Protein AF-A0A285RWK5-F1 (afdb_monomer)

Mean predicted aligned error: 17.27 Å

pLDDT: mean 72.67, std 18.78, range [38.62, 94.5]

Sequence (151 aa):
MDDHGEILARLRRPKLLIHAARFGQRDYRRDRDLRRILGVAEVPAPAAALAALIAQEAALETARQAGAAQYSFLHQVELLIAILAESRARRAQRDLKSEPSTPRTSACPALAPSCRASALPNTSATESEPEDAPRRDTFGIAAGVEFPPGT

Radius of gyration: 27.3 Å; Cα contacts (8 Å, |Δi|>4): 66; chains: 1; bounding box: 79×68×38 Å

Secondary structure (DSSP, 8-state):
--TTHHHHHTS---HHHHHHHHHHGGG--HHHHHHHHH--SSPPPHHHHHHHHHHHHHHHHHHHHTT-TT--HHHHHHHHHHHHHHHHHHHHHHHHHT--SS-------------------------------------------PPPPP-

Foldseek 3Di:
DDPVVVVCVVPPDDVVLLVLLVVCLVVDDQAVLLCVLVVDPDRDDLVVSLVSLVVVLVVLVVCVVVVHPPRDSVSNSSSSNSNSNSVVVVVVVVVVVPDDPDDPPDDPPPDDDDDDDDDDDDDDDDDDDDDDDDDDDDDDDDDDDDDDDDD

Nearest PDB structures (foldseek):
  2ctq-assembly1_A  TM=5.133E-01  e=6.220E+00  Homo sapiens
  9f1b-assembly1_Bh  TM=5.754E-01  e=7.741E+00  Oryctola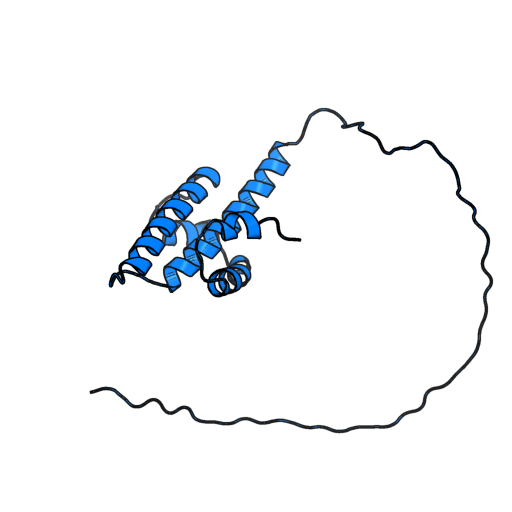gus cuniculus
  6frk-assembly1_h  TM=4.880E-01  e=6.939E+00  Oryctolagus cuniculus

Organism: NCBI:txid446682

InterPro domains:
  IPR045516 Protein of unknown function DUF6477 [PF20083] (1-94)

Solvent-accessible surface area (backbone atoms only — not comparable to full-atom values): 10115 Å² total; per-residue (Å²): 134,74,82,60,55,64,69,51,66,73,44,98,63,68,67,67,54,56,56,54,17,60,63,47,42,79,75,62,46,68,75,63,49,49,26,66,74,70,71,40,95,68,81,64,59,55,70,60,42,42,54,52,46,52,53,54,47,55,52,47,53,50,30,54,76,68,66,39,91,86,52,50,69,68,58,54,37,52,46,46,19,50,45,53,48,35,53,51,53,49,52,54,51,51,58,68,69,58,68,64,100,62,85,82,84,72,69,79,89,83,78,84,86,82,89,77,89,81,77,88,80,88,80,92,81,80,87,77,86,80,88,82,87,88,82,87,79,91,80,79,93,76,84,85,85,84,79,82,83,84,132

Structure (mmCIF, N/CA/C/O backbone):
data_AF-A0A285RWK5-F1
#
_entry.id   AF-A0A285RWK5-F1
#
loop_
_atom_site.group_PDB
_atom_site.id
_atom_site.type_symbol
_atom_site.label_atom_id
_atom_site.label_alt_id
_atom_site.label_comp_id
_atom_site.label_asym_id
_atom_site.label_entity_id
_atom_site.label_seq_id
_atom_site.pdbx_PDB_ins_code
_atom_site.Cartn_x
_atom_site.Cartn_y
_atom_site.Cartn_z
_atom_site.occupancy
_atom_site.B_iso_or_equiv
_atom_site.auth_seq_id
_atom_site.auth_comp_id
_atom_site.auth_asym_id
_atom_site.auth_atom_id
_atom_site.pdbx_PDB_model_num
ATOM 1 N N . MET A 1 1 ? 15.412 -15.171 9.425 1.00 38.62 1 MET A N 1
ATOM 2 C CA . MET A 1 1 ? 14.730 -14.342 10.442 1.00 38.62 1 MET A CA 1
ATOM 3 C C . MET A 1 1 ? 14.571 -12.952 9.841 1.00 38.62 1 MET A C 1
ATOM 5 O O . MET A 1 1 ? 15.555 -12.394 9.382 1.00 38.62 1 MET A O 1
ATOM 9 N N . ASP A 1 2 ? 13.330 -12.501 9.668 1.00 48.69 2 ASP A N 1
ATOM 10 C CA . ASP A 1 2 ? 12.917 -11.566 8.612 1.00 48.69 2 ASP A CA 1
ATOM 11 C C . ASP A 1 2 ? 13.297 -10.091 8.816 1.00 48.69 2 ASP A C 1
ATOM 13 O O . ASP A 1 2 ? 12.661 -9.355 9.569 1.00 48.69 2 ASP A O 1
ATOM 17 N N . ASP A 1 3 ? 14.217 -9.620 7.978 1.00 59.91 3 ASP A N 1
ATOM 18 C CA . ASP A 1 3 ? 14.696 -8.232 7.845 1.00 59.91 3 ASP A CA 1
ATOM 19 C C . ASP A 1 3 ? 13.638 -7.238 7.279 1.00 59.91 3 ASP A C 1
ATOM 21 O O . ASP A 1 3 ? 13.907 -6.082 6.958 1.00 59.91 3 ASP A O 1
ATOM 25 N N . HIS A 1 4 ? 12.394 -7.698 7.113 1.00 63.22 4 HIS A N 1
ATOM 26 C CA . HIS A 1 4 ? 11.239 -6.903 6.672 1.00 63.22 4 HIS A CA 1
ATOM 27 C C . HIS A 1 4 ? 10.481 -6.311 7.866 1.00 63.22 4 HIS A C 1
ATOM 29 O O . HIS A 1 4 ? 9.795 -5.297 7.732 1.00 63.22 4 HIS A O 1
ATOM 35 N N . GLY A 1 5 ? 10.610 -6.936 9.043 1.00 61.59 5 GLY A N 1
ATOM 36 C CA . GLY A 1 5 ? 9.977 -6.465 10.270 1.00 61.59 5 GLY A CA 1
ATOM 37 C C . GLY A 1 5 ? 10.445 -5.067 10.665 1.00 61.59 5 GLY A C 1
ATOM 38 O O . GLY A 1 5 ? 9.634 -4.281 11.132 1.00 61.59 5 GLY A O 1
ATOM 39 N N . GLU A 1 6 ? 11.709 -4.728 10.406 1.00 60.22 6 GLU A N 1
ATOM 40 C CA . GLU A 1 6 ? 12.297 -3.440 10.785 1.00 60.22 6 GLU A CA 1
ATOM 41 C C . GLU A 1 6 ? 11.772 -2.268 9.939 1.00 60.22 6 GLU A C 1
ATOM 43 O O . GLU A 1 6 ? 11.443 -1.208 10.470 1.00 60.22 6 GLU A O 1
ATOM 48 N N . ILE A 1 7 ? 11.610 -2.475 8.625 1.00 65.00 7 ILE A N 1
ATOM 49 C CA . ILE A 1 7 ? 11.012 -1.489 7.706 1.00 65.00 7 ILE A CA 1
ATOM 50 C C . ILE A 1 7 ? 9.558 -1.214 8.107 1.00 65.00 7 ILE A C 1
ATOM 52 O O . ILE A 1 7 ? 9.105 -0.073 8.088 1.00 65.00 7 ILE A O 1
ATOM 56 N N . LEU A 1 8 ? 8.840 -2.261 8.513 1.00 63.59 8 LEU A N 1
ATOM 57 C CA . LEU A 1 8 ? 7.442 -2.167 8.914 1.00 63.59 8 LEU A CA 1
ATOM 58 C C . LEU A 1 8 ? 7.241 -1.659 10.344 1.00 63.59 8 LEU A C 1
ATOM 60 O O . LEU A 1 8 ? 6.231 -1.020 10.603 1.00 63.59 8 LEU A O 1
ATOM 64 N N . ALA A 1 9 ? 8.173 -1.913 11.263 1.00 59.06 9 ALA A N 1
ATOM 65 C CA . ALA A 1 9 ? 8.114 -1.419 12.640 1.00 59.06 9 ALA A CA 1
ATOM 66 C C . ALA A 1 9 ? 8.243 0.111 12.718 1.00 59.06 9 ALA A C 1
ATOM 68 O O . ALA A 1 9 ? 7.773 0.721 13.676 1.00 59.06 9 ALA A O 1
ATOM 69 N N . ARG A 1 10 ? 8.849 0.733 11.699 1.00 61.41 10 ARG A N 1
ATOM 70 C CA . ARG A 1 10 ? 8.904 2.195 11.539 1.00 61.41 10 ARG A CA 1
ATOM 71 C C . ARG A 1 10 ? 7.566 2.798 11.096 1.00 61.41 10 ARG A C 1
ATOM 73 O O . ARG A 1 10 ? 7.358 3.993 11.273 1.00 61.41 10 ARG A O 1
ATOM 80 N N . LEU A 1 11 ? 6.652 1.985 10.565 1.00 61.66 11 LEU A N 1
ATOM 81 C CA . LEU A 1 11 ? 5.273 2.377 10.287 1.00 61.66 11 LEU A CA 1
ATOM 82 C C . LEU A 1 11 ? 4.466 2.133 11.576 1.00 61.66 11 LEU A C 1
ATOM 84 O O . LEU A 1 11 ? 4.525 1.036 12.128 1.00 61.66 11 LEU A O 1
ATOM 88 N N . ARG A 1 12 ? 3.727 3.129 12.095 1.00 59.91 12 ARG A N 1
ATOM 89 C CA . ARG A 1 12 ? 2.934 3.049 13.353 1.00 59.91 12 ARG A CA 1
ATOM 90 C C . ARG A 1 12 ? 1.723 2.099 13.237 1.00 59.91 12 ARG A C 1
ATOM 92 O O . ARG A 1 12 ? 0.579 2.498 13.429 1.00 59.91 12 ARG A O 1
ATOM 99 N N . ARG A 1 13 ? 1.943 0.839 12.871 1.00 62.75 13 ARG A N 1
ATOM 100 C CA . ARG A 1 13 ? 0.886 -0.068 12.420 1.00 62.75 13 ARG A CA 1
ATOM 101 C C . ARG A 1 13 ? 0.375 -1.008 13.515 1.00 62.75 13 ARG A C 1
ATOM 103 O O . ARG A 1 13 ? 1.170 -1.554 14.282 1.00 62.75 13 ARG A O 1
ATOM 110 N N . PRO A 1 14 ? -0.936 -1.310 13.524 1.00 68.44 14 PRO A N 1
ATOM 111 C CA . PRO A 1 14 ? -1.492 -2.440 14.260 1.00 68.44 14 PRO A CA 1
ATOM 112 C C . PRO A 1 14 ? -0.854 -3.739 13.754 1.00 68.44 14 PRO A C 1
ATOM 114 O O . PRO A 1 14 ? -1.024 -4.107 12.593 1.00 68.44 14 PRO A O 1
ATOM 117 N N . LYS A 1 15 ? -0.107 -4.446 14.609 1.00 70.81 15 LYS A N 1
ATOM 118 C CA . LYS A 1 15 ? 0.682 -5.638 14.234 1.00 70.81 15 LYS A CA 1
ATOM 119 C C . LYS A 1 15 ? -0.133 -6.690 13.459 1.00 70.81 15 LYS A C 1
ATOM 121 O O . LYS A 1 15 ? 0.399 -7.312 12.545 1.00 70.81 15 LYS A O 1
ATOM 126 N N . LEU A 1 16 ? -1.431 -6.816 13.747 1.00 75.06 16 LEU A N 1
ATOM 127 C CA . LEU A 1 16 ? -2.3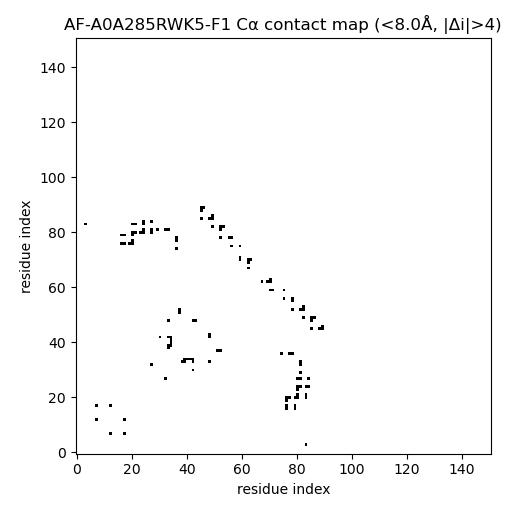81 -7.706 13.063 1.00 75.06 16 LEU A CA 1
ATOM 128 C C . LEU A 1 16 ? -2.422 -7.511 11.533 1.00 75.06 16 LEU A C 1
ATOM 130 O O . LEU A 1 16 ? -2.443 -8.482 10.779 1.00 75.06 16 LEU A O 1
ATOM 134 N N . LEU A 1 17 ? -2.369 -6.263 11.065 1.00 80.75 17 LEU A N 1
ATOM 135 C CA . LEU A 1 17 ? -2.425 -5.925 9.640 1.00 80.75 17 LEU A CA 1
ATOM 136 C C . LEU A 1 17 ? -1.219 -6.455 8.865 1.00 80.75 17 LEU A C 1
ATOM 138 O O . LEU A 1 17 ? -1.338 -6.929 7.737 1.00 80.75 17 LEU A O 1
ATOM 142 N N . ILE A 1 18 ? -0.051 -6.412 9.499 1.00 81.12 18 ILE A N 1
ATOM 143 C CA . ILE A 1 18 ? 1.183 -6.936 8.924 1.00 81.12 18 ILE A CA 1
ATOM 144 C C . ILE A 1 18 ? 1.098 -8.460 8.796 1.00 81.12 18 ILE A C 1
ATOM 146 O O . ILE A 1 18 ? 1.550 -9.009 7.793 1.00 81.12 18 ILE A O 1
ATOM 150 N N . HIS A 1 19 ? 0.499 -9.148 9.773 1.00 83.62 19 HIS A N 1
ATOM 151 C CA . HIS A 1 19 ? 0.287 -10.594 9.689 1.00 83.62 19 HIS A CA 1
ATOM 152 C C . HIS A 1 19 ? -0.620 -10.961 8.512 1.00 83.62 19 HIS A C 1
ATOM 154 O O . HIS A 1 19 ? -0.236 -11.813 7.714 1.00 83.62 19 HIS A O 1
ATOM 160 N N . ALA A 1 20 ? -1.754 -10.275 8.339 1.00 86.88 20 ALA A N 1
ATOM 161 C CA . ALA A 1 20 ? -2.641 -10.489 7.192 1.00 86.88 20 ALA A CA 1
ATOM 162 C C . ALA A 1 20 ? -1.913 -10.256 5.856 1.00 86.88 20 ALA A C 1
ATOM 164 O O . ALA A 1 20 ? -1.962 -11.089 4.950 1.00 86.88 20 ALA A O 1
ATOM 165 N N . ALA A 1 21 ? -1.146 -9.168 5.766 1.00 88.94 21 ALA A N 1
ATOM 166 C CA . ALA A 1 21 ? -0.396 -8.843 4.563 1.00 88.94 21 ALA A CA 1
ATOM 167 C C . ALA A 1 21 ? 0.701 -9.863 4.222 1.00 88.94 21 ALA A C 1
ATOM 169 O O . ALA A 1 21 ? 1.018 -10.059 3.052 1.00 88.94 21 ALA A O 1
ATOM 170 N N . ARG A 1 22 ? 1.287 -10.545 5.215 1.00 87.19 22 ARG A N 1
ATOM 171 C CA . ARG A 1 22 ? 2.252 -11.630 4.965 1.00 87.19 22 ARG A CA 1
ATOM 172 C C . ARG A 1 22 ? 1.620 -12.804 4.230 1.00 87.19 22 ARG A C 1
ATOM 174 O O . ARG A 1 22 ? 2.239 -13.329 3.312 1.00 87.19 22 ARG A O 1
ATOM 181 N N . PHE A 1 23 ? 0.402 -13.192 4.599 1.00 87.69 23 PHE A N 1
ATOM 182 C CA . PHE A 1 23 ? -0.306 -14.265 3.901 1.00 87.69 23 PHE A CA 1
ATOM 183 C C . PHE A 1 23 ? -0.711 -13.838 2.485 1.00 87.69 23 PHE A C 1
ATOM 185 O O . PHE A 1 23 ? -0.491 -14.594 1.541 1.00 87.69 23 PHE A O 1
ATOM 192 N N . GLY A 1 24 ? -1.174 -12.595 2.320 1.00 87.25 24 GLY A N 1
ATOM 193 C CA . GLY A 1 24 ? -1.580 -12.050 1.020 1.00 87.25 24 GLY A CA 1
ATOM 194 C C . GLY A 1 24 ? -0.449 -11.861 -0.001 1.00 87.25 24 GLY A C 1
ATOM 195 O O . GLY A 1 24 ? -0.719 -11.732 -1.190 1.00 87.25 24 GLY A O 1
ATOM 196 N N . GLN A 1 25 ? 0.825 -11.894 0.412 1.00 90.94 25 GLN A N 1
ATOM 197 C CA . GLN A 1 25 ? 1.959 -11.835 -0.525 1.00 90.94 25 GLN A CA 1
ATOM 198 C C . GLN A 1 25 ? 2.007 -13.014 -1.500 1.00 90.94 25 GLN A C 1
ATOM 200 O O . GLN A 1 25 ? 2.567 -12.867 -2.583 1.00 90.94 25 GLN A O 1
ATOM 205 N N . ARG A 1 26 ? 1.455 -14.180 -1.134 1.00 89.38 26 ARG A N 1
ATOM 206 C CA . ARG A 1 26 ? 1.461 -15.367 -2.008 1.00 89.38 26 ARG A CA 1
ATOM 207 C C . ARG A 1 26 ? 0.585 -15.172 -3.245 1.00 89.38 26 ARG A C 1
ATOM 209 O O . ARG A 1 26 ? 0.929 -15.682 -4.305 1.00 89.38 26 ARG A O 1
ATOM 216 N N . ASP A 1 27 ? -0.483 -14.392 -3.109 1.00 91.50 27 ASP A N 1
ATOM 217 C CA . ASP A 1 27 ? -1.472 -14.148 -4.164 1.00 91.50 27 ASP A CA 1
ATOM 218 C C . ASP A 1 27 ? -1.224 -12.835 -4.927 1.00 91.50 27 ASP A C 1
ATOM 220 O O . ASP A 1 27 ? -1.965 -12.487 -5.856 1.00 91.50 27 ASP A O 1
ATOM 224 N N . TYR A 1 28 ? -0.176 -12.098 -4.543 1.00 93.56 28 TYR A N 1
ATOM 225 C CA . TYR A 1 28 ? 0.179 -10.817 -5.135 1.00 93.56 28 TYR A CA 1
ATOM 226 C C . TYR A 1 28 ? 0.659 -10.981 -6.581 1.00 93.56 28 TYR A C 1
ATOM 228 O O . TYR A 1 28 ? 1.658 -11.648 -6.864 1.00 93.56 28 TYR A O 1
ATOM 236 N N . ARG A 1 29 ? -0.026 -10.309 -7.509 1.00 94.12 29 ARG A N 1
ATOM 237 C CA . ARG A 1 29 ? 0.348 -10.230 -8.922 1.00 94.12 29 ARG A CA 1
ATOM 238 C C . ARG A 1 29 ? 0.700 -8.796 -9.275 1.00 94.12 29 ARG A C 1
ATOM 240 O O . ARG A 1 29 ? -0.188 -7.966 -9.460 1.00 94.12 29 ARG A O 1
ATOM 247 N N . ARG A 1 30 ? 2.002 -8.550 -9.443 1.00 93.06 30 ARG A N 1
ATOM 248 C CA . ARG A 1 30 ? 2.601 -7.233 -9.701 1.00 93.06 30 ARG A CA 1
ATOM 249 C C . ARG A 1 30 ? 1.808 -6.397 -10.707 1.00 93.06 30 ARG A C 1
ATOM 251 O O . ARG A 1 30 ? 1.339 -5.323 -10.355 1.00 93.06 30 ARG A O 1
ATOM 258 N N . ASP A 1 31 ? 1.580 -6.911 -11.914 1.00 92.00 31 ASP A N 1
ATOM 259 C CA . ASP A 1 31 ? 0.954 -6.127 -12.987 1.00 92.00 31 ASP A CA 1
ATOM 260 C C . ASP A 1 31 ? -0.504 -5.751 -12.717 1.00 92.00 31 ASP A C 1
ATOM 262 O O . ASP A 1 31 ? -0.924 -4.638 -13.018 1.00 92.00 31 ASP A O 1
ATOM 266 N N . ARG A 1 32 ? -1.282 -6.668 -12.137 1.00 93.56 32 ARG A N 1
ATOM 267 C CA . ARG A 1 32 ? -2.701 -6.448 -11.832 1.00 93.56 32 ARG A CA 1
ATOM 268 C C . ARG A 1 32 ? -2.857 -5.540 -10.617 1.00 93.56 32 ARG A C 1
ATOM 270 O O . ARG A 1 32 ? -3.619 -4.576 -10.650 1.00 93.56 32 ARG A O 1
ATOM 277 N N . ASP A 1 33 ? -2.148 -5.870 -9.542 1.00 93.62 33 ASP A N 1
ATOM 278 C CA . ASP A 1 33 ? -2.374 -5.266 -8.235 1.00 93.62 33 ASP A CA 1
ATOM 279 C C . ASP A 1 33 ? -1.769 -3.861 -8.156 1.00 93.62 33 ASP A C 1
ATOM 281 O O . ASP A 1 33 ? -2.426 -2.968 -7.632 1.00 93.62 33 ASP A O 1
ATOM 285 N N . LEU A 1 34 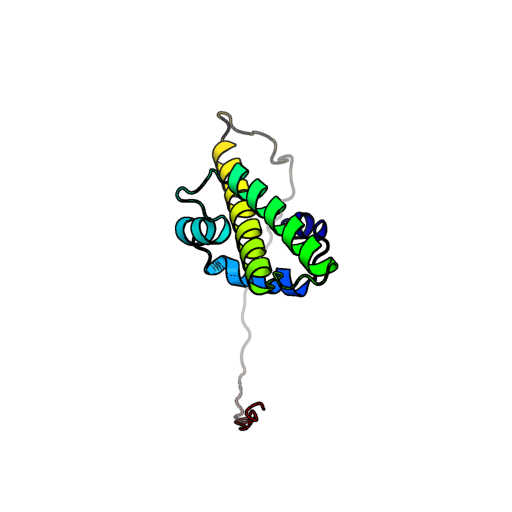? -0.595 -3.600 -8.755 1.00 93.56 34 LEU A N 1
ATOM 286 C CA . LEU A 1 34 ? -0.046 -2.233 -8.804 1.00 93.56 34 LEU A CA 1
ATOM 287 C C . LEU A 1 34 ? -0.910 -1.283 -9.622 1.00 93.56 34 LEU A C 1
ATOM 289 O O . LEU A 1 34 ? -1.134 -0.160 -9.182 1.00 93.56 34 LEU A O 1
ATOM 293 N N . ARG A 1 35 ? -1.413 -1.716 -10.784 1.00 93.31 35 ARG A N 1
ATOM 294 C CA . ARG A 1 35 ? -2.297 -0.874 -11.606 1.00 93.31 35 ARG A CA 1
ATOM 295 C C . ARG A 1 35 ? -3.568 -0.512 -10.850 1.00 93.31 35 ARG A C 1
ATOM 297 O O . ARG A 1 35 ? -3.982 0.640 -10.873 1.00 93.31 35 ARG A O 1
ATOM 304 N N . ARG A 1 36 ? -4.146 -1.478 -10.129 1.00 93.00 36 ARG A N 1
ATOM 305 C CA . ARG A 1 36 ? -5.346 -1.267 -9.313 1.00 93.00 36 ARG A CA 1
ATOM 306 C C . ARG A 1 36 ? -5.094 -0.361 -8.105 1.00 93.00 36 ARG A C 1
ATOM 308 O O . ARG A 1 36 ? -5.911 0.510 -7.844 1.00 93.00 36 ARG A O 1
ATOM 315 N N . ILE A 1 37 ? -3.992 -0.560 -7.378 1.00 92.38 37 ILE A N 1
ATOM 316 C CA . ILE A 1 37 ? -3.676 0.192 -6.149 1.00 92.38 37 ILE A CA 1
ATOM 317 C C . ILE A 1 37 ? -3.230 1.625 -6.473 1.00 92.38 37 ILE A C 1
ATOM 319 O O . ILE A 1 37 ? -3.688 2.572 -5.841 1.00 92.38 37 ILE A O 1
ATOM 323 N N . LEU A 1 38 ? -2.347 1.797 -7.461 1.00 90.50 38 LEU A N 1
ATOM 324 C CA . LEU A 1 38 ? -1.808 3.109 -7.832 1.00 90.50 38 LEU A CA 1
ATOM 325 C C . LEU A 1 38 ? -2.691 3.862 -8.839 1.00 90.50 38 LEU A C 1
ATOM 327 O O . LEU A 1 38 ? -2.480 5.054 -9.042 1.00 90.50 38 LEU A O 1
ATOM 331 N N . GLY A 1 39 ? -3.650 3.192 -9.486 1.00 90.94 39 GLY A N 1
ATOM 332 C CA . GLY A 1 39 ? -4.496 3.795 -10.521 1.00 90.94 39 GLY A CA 1
ATOM 333 C C . GLY A 1 39 ? -3.731 4.172 -11.795 1.00 90.94 39 GLY A C 1
ATOM 334 O O . GLY A 1 39 ? -4.122 5.100 -12.498 1.00 90.94 39 GLY A O 1
ATOM 335 N N . VAL A 1 40 ? -2.621 3.488 -12.084 1.00 90.06 40 VAL A N 1
ATOM 336 C CA . VAL A 1 40 ? -1.737 3.782 -13.224 1.0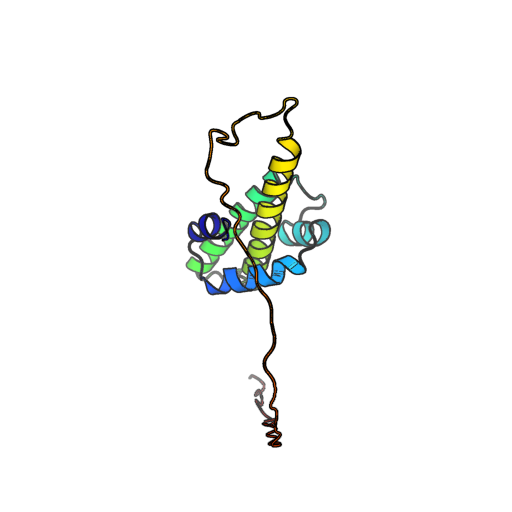0 90.06 40 VAL A CA 1
ATOM 337 C C . VAL A 1 40 ? -1.945 2.793 -14.368 1.00 90.06 40 VAL A C 1
ATOM 339 O O . VAL A 1 40 ? -2.191 1.608 -14.144 1.00 90.06 40 VAL A O 1
ATOM 342 N N . ALA A 1 41 ? -1.814 3.272 -15.608 1.00 86.81 41 ALA A N 1
ATOM 343 C CA . A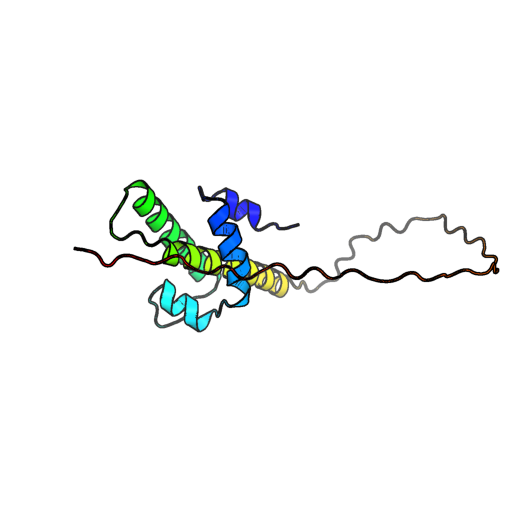LA A 1 41 ? -1.926 2.432 -16.803 1.00 86.81 41 ALA A CA 1
ATOM 344 C C . ALA A 1 41 ? -0.697 1.524 -17.002 1.00 86.81 41 ALA A C 1
ATOM 346 O O . ALA A 1 41 ? -0.831 0.367 -17.408 1.00 86.81 41 ALA A O 1
ATOM 347 N N . GLU A 1 42 ? 0.491 2.034 -16.674 1.00 89.81 42 GLU A N 1
ATOM 348 C CA . GLU A 1 42 ? 1.766 1.331 -16.808 1.00 89.81 42 GLU A CA 1
ATOM 349 C C . GLU A 1 42 ? 2.413 1.098 -15.439 1.00 89.81 42 GLU A C 1
ATOM 351 O O . GLU A 1 42 ? 2.332 1.937 -14.542 1.00 89.81 42 GLU A O 1
ATOM 356 N N . VAL A 1 43 ? 3.042 -0.068 -15.267 1.00 89.69 43 VAL A N 1
ATOM 357 C CA . VAL A 1 43 ? 3.634 -0.481 -13.991 1.00 89.69 43 VAL A CA 1
ATOM 358 C C . VAL A 1 43 ? 5.019 0.156 -13.849 1.00 89.69 43 VAL A C 1
ATOM 360 O O . VAL A 1 43 ? 5.908 -0.157 -14.643 1.00 89.69 43 VAL A O 1
ATOM 363 N N . PRO A 1 44 ? 5.251 1.006 -12.834 1.00 88.38 44 PRO A N 1
ATOM 364 C CA . PRO A 1 44 ? 6.535 1.668 -12.672 1.00 88.38 44 PRO A CA 1
ATOM 365 C C . PRO A 1 44 ? 7.649 0.702 -12.241 1.00 88.38 44 PRO A C 1
ATOM 367 O O . PRO A 1 44 ? 7.432 -0.414 -11.744 1.00 88.38 44 PRO A O 1
ATOM 370 N N . ALA A 1 45 ? 8.891 1.170 -12.380 1.00 88.44 45 ALA A N 1
ATOM 371 C CA . ALA A 1 45 ? 10.055 0.486 -11.829 1.00 88.44 45 ALA A CA 1
ATOM 372 C C . ALA A 1 45 ? 9.883 0.262 -10.310 1.00 88.44 45 ALA A C 1
ATOM 374 O O . ALA A 1 45 ? 9.336 1.126 -9.623 1.00 88.44 45 ALA A O 1
ATOM 375 N N . PRO A 1 46 ? 10.383 -0.850 -9.748 1.00 87.94 46 PRO A N 1
ATOM 376 C CA . PRO A 1 46 ? 10.088 -1.255 -8.367 1.00 87.94 46 PRO A CA 1
ATOM 377 C C . PRO A 1 46 ? 10.514 -0.230 -7.311 1.00 87.94 46 PRO A C 1
ATOM 379 O O . PRO A 1 46 ? 9.861 -0.091 -6.283 1.00 87.94 46 PRO A O 1
ATOM 382 N N . ALA A 1 47 ? 11.574 0.545 -7.562 1.00 88.12 47 ALA A N 1
ATOM 383 C CA . ALA A 1 47 ? 11.969 1.634 -6.668 1.00 88.12 47 ALA A CA 1
ATOM 384 C C . ALA A 1 47 ? 10.944 2.785 -6.648 1.00 88.12 47 ALA A C 1
ATOM 386 O O . ALA A 1 47 ? 10.612 3.286 -5.576 1.00 88.12 47 ALA A O 1
ATOM 387 N N . ALA A 1 48 ? 10.430 3.174 -7.818 1.00 90.19 48 ALA A N 1
ATOM 388 C CA . ALA A 1 48 ? 9.411 4.214 -7.942 1.00 90.19 48 ALA A CA 1
ATOM 389 C C . ALA A 1 48 ? 8.049 3.727 -7.421 1.00 90.19 48 ALA A C 1
ATOM 391 O O . ALA A 1 48 ? 7.375 4.455 -6.696 1.00 90.19 48 ALA A O 1
ATOM 392 N N . ALA A 1 49 ? 7.694 2.471 -7.713 1.00 92.06 49 ALA A N 1
ATOM 393 C CA . ALA A 1 49 ? 6.508 1.809 -7.179 1.00 92.06 49 ALA A CA 1
ATOM 394 C C . ALA A 1 49 ? 6.505 1.827 -5.644 1.00 92.06 49 ALA A C 1
ATOM 396 O O . ALA A 1 49 ? 5.545 2.279 -5.029 1.00 92.06 49 ALA A O 1
ATOM 397 N N . LEU A 1 50 ? 7.610 1.403 -5.019 1.00 92.38 50 LEU A N 1
ATOM 398 C CA . LEU A 1 50 ? 7.744 1.369 -3.564 1.00 92.38 50 LEU A CA 1
ATOM 399 C C . LEU A 1 50 ? 7.579 2.760 -2.935 1.00 92.38 50 LEU A C 1
ATOM 401 O O . LEU A 1 50 ? 6.884 2.894 -1.931 1.00 92.38 50 LEU A O 1
ATOM 405 N N . ALA A 1 51 ? 8.192 3.792 -3.523 1.00 91.25 51 ALA A N 1
ATOM 406 C CA . ALA A 1 51 ? 8.072 5.161 -3.027 1.00 91.25 51 ALA A CA 1
ATOM 407 C C . ALA A 1 51 ? 6.618 5.664 -3.073 1.00 91.25 51 ALA A C 1
ATOM 409 O O . ALA A 1 51 ? 6.132 6.225 -2.091 1.00 91.25 51 ALA A O 1
ATOM 410 N N . ALA A 1 52 ? 5.908 5.403 -4.175 1.00 93.12 52 ALA A N 1
ATOM 411 C CA . ALA A 1 52 ? 4.500 5.766 -4.320 1.00 93.12 52 ALA A CA 1
ATOM 412 C C . ALA A 1 52 ? 3.603 5.035 -3.305 1.00 93.12 52 ALA A C 1
ATOM 414 O O . ALA A 1 52 ? 2.754 5.659 -2.670 1.00 93.12 52 ALA A O 1
ATOM 415 N N . LEU A 1 53 ? 3.832 3.734 -3.097 1.00 92.81 53 LEU A N 1
ATOM 416 C CA . LEU A 1 53 ? 3.073 2.931 -2.135 1.00 92.81 53 LEU A CA 1
ATOM 417 C C . LEU A 1 53 ? 3.273 3.413 -0.687 1.00 92.81 53 LEU A C 1
ATOM 419 O O . LEU A 1 53 ? 2.315 3.466 0.080 1.00 92.81 53 LEU A O 1
ATOM 423 N N . ILE A 1 54 ? 4.499 3.792 -0.310 1.00 91.25 54 ILE A N 1
ATOM 424 C CA . ILE A 1 54 ? 4.787 4.349 1.024 1.00 91.25 54 ILE A CA 1
ATOM 425 C C . ILE A 1 54 ? 4.058 5.685 1.221 1.00 91.25 54 ILE A C 1
ATOM 427 O O . ILE A 1 54 ? 3.473 5.915 2.276 1.00 91.25 54 ILE A O 1
ATOM 431 N N . ALA A 1 55 ? 4.045 6.552 0.205 1.00 91.81 55 ALA A N 1
ATOM 432 C CA . ALA A 1 55 ? 3.339 7.829 0.280 1.00 91.81 55 ALA A CA 1
ATOM 433 C C . ALA A 1 55 ? 1.817 7.646 0.431 1.00 91.81 55 ALA A C 1
ATOM 435 O O . ALA A 1 55 ? 1.199 8.290 1.281 1.00 91.81 55 ALA A O 1
ATOM 436 N N . GLN A 1 56 ? 1.214 6.741 -0.350 1.00 91.88 56 GLN A N 1
ATOM 437 C CA . GLN A 1 56 ? -0.214 6.422 -0.239 1.00 91.88 56 GLN A CA 1
ATOM 438 C C . GLN A 1 56 ? -0.572 5.830 1.126 1.00 91.88 56 GLN A C 1
ATOM 440 O O . GLN A 1 56 ? -1.613 6.161 1.694 1.00 91.88 56 GLN A O 1
ATOM 445 N N . GLU A 1 57 ? 0.289 4.984 1.688 1.00 90.62 57 GLU A N 1
ATOM 446 C CA . GLU A 1 57 ? 0.042 4.466 3.024 1.00 90.62 57 GLU A CA 1
ATOM 447 C C . GLU A 1 57 ? 0.104 5.552 4.103 1.00 90.62 57 GLU A C 1
ATOM 449 O O . GLU A 1 57 ? -0.785 5.596 4.955 1.00 90.62 57 GLU A O 1
ATOM 454 N N . ALA A 1 58 ? 1.085 6.453 4.061 1.00 89.12 58 ALA A N 1
ATOM 455 C CA . ALA A 1 58 ? 1.158 7.549 5.023 1.00 89.12 58 ALA A CA 1
ATOM 456 C C . ALA A 1 58 ? -0.108 8.430 4.977 1.00 89.12 58 ALA A C 1
ATOM 458 O O . ALA A 1 58 ? -0.623 8.859 6.017 1.00 89.12 58 ALA A O 1
ATOM 459 N N . ALA A 1 59 ? -0.660 8.643 3.777 1.00 89.44 59 ALA A N 1
ATOM 460 C CA . ALA A 1 59 ? -1.931 9.336 3.594 1.00 89.44 59 ALA A CA 1
ATOM 461 C C . ALA A 1 59 ? -3.110 8.566 4.222 1.00 89.44 59 ALA A C 1
ATOM 463 O O . ALA A 1 59 ? -3.920 9.165 4.933 1.00 89.44 59 ALA A O 1
ATOM 464 N N . LEU A 1 60 ? -3.188 7.241 4.038 1.00 88.56 60 LEU A N 1
ATOM 465 C CA . LEU A 1 60 ? -4.217 6.413 4.682 1.00 88.56 60 LEU A CA 1
ATOM 466 C C . LEU A 1 60 ? -4.103 6.386 6.204 1.00 88.56 60 LEU A C 1
ATOM 468 O O . LEU A 1 60 ? -5.122 6.391 6.889 1.00 88.56 60 LEU A O 1
ATOM 472 N N . GLU A 1 61 ? -2.890 6.346 6.746 1.00 86.94 61 GLU A N 1
ATOM 473 C CA . GLU A 1 61 ? -2.684 6.373 8.193 1.00 86.94 61 GLU A CA 1
ATOM 474 C C . GLU A 1 61 ? -3.124 7.718 8.784 1.00 86.94 61 GLU A C 1
ATOM 476 O O . GLU A 1 61 ? -3.758 7.756 9.838 1.00 86.94 61 GLU A O 1
ATOM 481 N N . THR A 1 62 ? -2.889 8.814 8.060 1.00 88.44 62 THR A N 1
ATOM 482 C CA . THR A 1 62 ? -3.412 10.138 8.423 1.00 88.44 62 THR A CA 1
ATOM 483 C C . THR A 1 62 ? -4.944 10.151 8.392 1.00 88.44 62 THR A C 1
ATOM 485 O O . THR A 1 62 ? -5.577 10.601 9.346 1.00 88.44 62 THR A O 1
ATOM 488 N N . ALA A 1 63 ? -5.558 9.584 7.346 1.00 87.75 63 ALA A N 1
ATOM 489 C CA . ALA A 1 63 ? -7.013 9.458 7.238 1.00 87.75 63 ALA A CA 1
ATOM 490 C C . ALA A 1 63 ? -7.613 8.605 8.371 1.00 87.75 63 ALA A C 1
ATOM 492 O O . ALA A 1 63 ? -8.658 8.957 8.916 1.00 87.75 63 ALA A O 1
ATOM 493 N N . ARG A 1 64 ? -6.926 7.529 8.780 1.00 86.38 64 ARG A N 1
ATOM 494 C CA . ARG A 1 64 ? -7.312 6.687 9.921 1.00 86.38 64 ARG A CA 1
ATOM 495 C C . ARG A 1 64 ? -7.297 7.473 11.230 1.00 86.38 64 ARG A C 1
ATOM 497 O O . ARG A 1 64 ? -8.225 7.353 12.022 1.00 86.38 64 ARG A O 1
ATOM 504 N N . GLN A 1 65 ? -6.247 8.262 11.466 1.00 86.31 65 GLN A N 1
ATOM 505 C CA . GLN A 1 65 ? -6.113 9.082 12.676 1.00 86.31 65 GLN A CA 1
ATOM 506 C C . GLN A 1 65 ? -7.158 10.198 12.734 1.00 86.31 65 GLN A C 1
ATOM 508 O O . GLN A 1 65 ? -7.664 10.501 13.809 1.00 86.31 65 GLN A O 1
ATOM 513 N N . ALA A 1 66 ? -7.516 10.760 11.580 1.00 88.44 66 ALA A N 1
ATOM 514 C CA . ALA A 1 66 ? -8.570 11.758 11.455 1.00 88.44 66 ALA A CA 1
ATOM 515 C C . ALA A 1 66 ? -9.995 11.168 11.505 1.00 88.44 66 ALA A C 1
ATOM 517 O O . ALA A 1 66 ? -10.956 11.931 11.508 1.00 88.44 66 ALA A O 1
ATOM 518 N N . GLY A 1 67 ? -10.154 9.835 11.512 1.00 84.56 67 GLY A N 1
ATOM 519 C CA . GLY A 1 67 ? -11.467 9.181 11.457 1.00 84.56 67 GLY A CA 1
ATOM 520 C C . GLY A 1 67 ? -12.229 9.468 10.160 1.00 84.56 67 GLY A C 1
ATOM 521 O O . GLY A 1 67 ? -13.454 9.559 10.164 1.00 84.56 67 GLY A O 1
ATOM 522 N N . ALA A 1 68 ? -11.510 9.675 9.057 1.00 86.81 68 ALA A N 1
ATOM 523 C CA . ALA A 1 68 ? -12.098 10.145 7.814 1.00 86.81 68 ALA A CA 1
ATOM 524 C C . ALA A 1 68 ? -12.959 9.059 7.138 1.00 86.81 68 ALA A C 1
ATOM 526 O O . ALA A 1 68 ? -12.570 7.892 7.089 1.00 86.81 68 ALA A O 1
ATOM 527 N N . ALA A 1 69 ? -14.101 9.443 6.561 1.00 83.38 69 ALA A N 1
ATOM 528 C CA . ALA A 1 69 ? -15.065 8.510 5.959 1.00 83.38 69 ALA A CA 1
ATOM 529 C C . ALA A 1 69 ? -14.506 7.722 4.756 1.00 83.38 69 ALA A C 1
ATOM 531 O O . ALA A 1 69 ? -14.968 6.628 4.452 1.00 83.38 69 ALA A O 1
ATOM 532 N N . GLN A 1 70 ? -13.489 8.262 4.084 1.00 79.81 70 GLN A N 1
ATOM 533 C CA . GLN A 1 70 ? -12.789 7.635 2.962 1.00 79.81 70 GLN A CA 1
ATOM 534 C C . GLN A 1 70 ? -11.747 6.583 3.382 1.00 79.81 70 GLN A C 1
ATOM 536 O O . GLN A 1 70 ? -11.109 5.970 2.525 1.00 79.81 70 GLN A O 1
ATOM 541 N N . TYR A 1 71 ? -11.520 6.385 4.684 1.00 83.81 71 TYR A N 1
ATOM 542 C CA . TYR A 1 71 ? -10.579 5.382 5.168 1.00 83.81 71 TYR A CA 1
ATOM 543 C C . TYR A 1 71 ? -11.097 3.965 4.880 1.00 83.81 71 TYR A C 1
ATOM 545 O O . TYR A 1 71 ? -12.159 3.563 5.349 1.00 83.81 71 TYR A O 1
ATOM 553 N N . SER A 1 72 ? -10.304 3.180 4.146 1.00 87.81 72 SER A N 1
ATOM 554 C CA . SER A 1 72 ? -10.577 1.765 3.888 1.00 87.81 72 SER A CA 1
ATOM 555 C C . SER A 1 72 ? -9.458 0.890 4.441 1.00 87.81 72 SER A C 1
ATOM 557 O O . SER A 1 72 ? -8.319 0.920 3.968 1.00 87.81 72 SER A O 1
ATOM 559 N N . PHE A 1 73 ? -9.802 0.055 5.422 1.00 84.81 73 PHE A N 1
ATOM 560 C CA . PHE A 1 73 ? -8.894 -0.946 5.980 1.00 84.81 73 PHE A CA 1
ATOM 561 C C . PHE A 1 73 ? -8.436 -1.961 4.925 1.00 84.81 73 PHE A C 1
ATOM 563 O O . PHE A 1 73 ? -7.265 -2.337 4.904 1.00 84.81 73 PHE A O 1
ATOM 570 N N . LEU A 1 74 ? -9.334 -2.376 4.021 1.00 89.31 74 LEU A N 1
ATOM 571 C CA . LEU A 1 74 ? -8.994 -3.304 2.939 1.00 89.31 74 LEU A CA 1
ATOM 572 C C . LEU A 1 74 ? -7.905 -2.712 2.039 1.00 89.31 74 LEU A C 1
ATOM 574 O O . LEU A 1 74 ? -6.910 -3.377 1.763 1.00 89.31 74 LEU A O 1
ATOM 578 N N . HIS A 1 75 ? -8.030 -1.433 1.678 1.00 90.00 75 HIS A N 1
ATOM 579 C CA . HIS A 1 75 ? -7.008 -0.748 0.889 1.00 90.00 75 HIS A CA 1
ATOM 580 C C . HIS A 1 75 ? -5.666 -0.651 1.639 1.00 90.00 75 HIS A C 1
ATOM 582 O O . HIS A 1 75 ? -4.600 -0.835 1.050 1.00 90.00 75 HIS A O 1
ATOM 588 N N . GLN A 1 76 ? -5.691 -0.456 2.965 1.00 90.25 76 GLN A N 1
ATOM 589 C CA . GLN A 1 76 ? -4.473 -0.447 3.783 1.00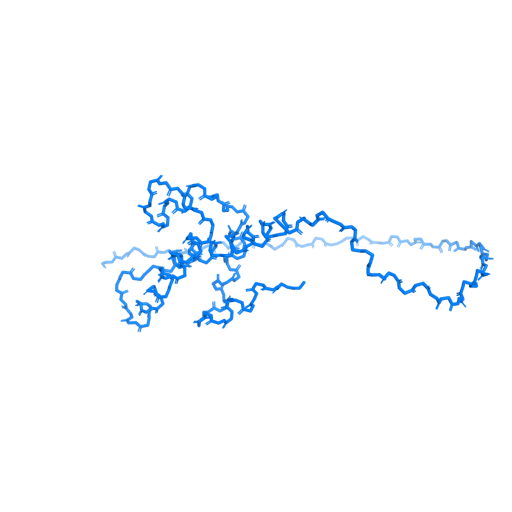 90.25 76 GLN A CA 1
ATOM 590 C C . GLN A 1 76 ? -3.761 -1.813 3.808 1.00 90.25 76 GLN A C 1
ATOM 592 O O . GLN A 1 76 ? -2.525 -1.856 3.804 1.00 90.25 76 GLN A O 1
ATOM 597 N N . VAL A 1 77 ? -4.513 -2.922 3.823 1.00 90.19 77 VAL A N 1
ATOM 598 C CA . VAL A 1 77 ? -3.961 -4.285 3.699 1.00 90.19 77 VAL A CA 1
ATOM 599 C C . VAL A 1 77 ? -3.326 -4.484 2.324 1.00 90.19 77 VAL A C 1
ATOM 601 O O . VAL A 1 77 ? -2.212 -4.994 2.233 1.00 90.19 77 VAL A O 1
ATOM 604 N N . GLU A 1 78 ? -3.990 -4.051 1.255 1.00 92.56 78 GLU A N 1
ATOM 605 C CA . GLU A 1 78 ? -3.471 -4.162 -0.114 1.00 92.56 78 GLU A CA 1
ATOM 606 C C . GLU A 1 78 ? -2.154 -3.402 -0.292 1.00 92.56 78 GLU A C 1
ATOM 608 O O . GLU A 1 78 ? -1.185 -3.950 -0.823 1.00 92.56 78 GLU A O 1
ATOM 613 N N . LEU A 1 79 ? -2.082 -2.175 0.232 1.00 92.50 79 LEU A N 1
ATOM 614 C CA . LEU A 1 79 ? -0.856 -1.377 0.254 1.00 92.50 79 LEU A CA 1
ATOM 615 C C . LEU A 1 79 ? 0.267 -2.079 1.018 1.00 92.50 79 LEU A C 1
ATOM 617 O O . LEU A 1 79 ? 1.407 -2.090 0.561 1.00 92.50 79 LEU A O 1
ATOM 621 N N . LEU A 1 80 ? -0.034 -2.711 2.156 1.00 91.75 80 LEU A N 1
ATOM 622 C CA . LEU A 1 80 ? 0.952 -3.496 2.904 1.00 91.75 80 LEU A CA 1
ATOM 623 C C . LEU A 1 80 ? 1.494 -4.682 2.122 1.00 91.75 80 LEU A C 1
ATOM 625 O O . LEU A 1 80 ? 2.704 -4.913 2.131 1.00 91.75 80 LEU A O 1
ATOM 629 N N . ILE A 1 81 ? 0.602 -5.441 1.485 1.00 94.12 81 ILE A N 1
ATOM 630 C CA . ILE A 1 81 ? 0.973 -6.590 0.659 1.00 94.12 81 ILE A CA 1
ATOM 631 C C . ILE A 1 81 ? 1.917 -6.118 -0.448 1.00 94.12 81 ILE A C 1
ATOM 633 O O . ILE A 1 81 ? 2.999 -6.683 -0.609 1.00 94.12 81 ILE A O 1
ATOM 637 N N . ALA A 1 82 ? 1.545 -5.042 -1.148 1.00 94.50 82 ALA A N 1
ATOM 638 C CA . ALA A 1 82 ? 2.331 -4.476 -2.235 1.00 94.50 82 ALA A CA 1
ATOM 639 C C . ALA A 1 82 ? 3.698 -3.953 -1.762 1.00 94.50 82 ALA A C 1
ATOM 641 O O . ALA A 1 82 ? 4.714 -4.278 -2.372 1.00 94.50 82 ALA A O 1
ATOM 642 N N . ILE A 1 83 ? 3.760 -3.206 -0.651 1.00 93.50 83 ILE A N 1
ATOM 643 C CA . ILE A 1 83 ? 5.027 -2.709 -0.081 1.00 93.50 83 ILE A CA 1
ATOM 644 C C . ILE A 1 83 ? 5.957 -3.875 0.249 1.00 93.50 83 ILE A C 1
ATOM 646 O O . ILE A 1 83 ? 7.142 -3.847 -0.087 1.00 93.50 83 ILE A O 1
ATOM 650 N N . LEU A 1 84 ? 5.432 -4.915 0.899 1.00 91.62 84 LEU A N 1
ATOM 651 C CA . LEU A 1 84 ? 6.230 -6.073 1.277 1.00 91.62 84 LEU A CA 1
ATOM 652 C C . LEU A 1 84 ? 6.742 -6.830 0.051 1.00 91.62 84 LEU A C 1
ATOM 654 O O . LEU A 1 84 ? 7.940 -7.112 -0.029 1.00 91.62 84 LEU A O 1
ATOM 658 N N . ALA A 1 85 ? 5.868 -7.096 -0.917 1.00 92.69 85 ALA A N 1
ATOM 659 C CA . ALA A 1 85 ? 6.231 -7.784 -2.147 1.00 92.69 85 ALA A CA 1
ATOM 660 C C . ALA A 1 85 ? 7.281 -7.002 -2.958 1.00 92.69 85 ALA A C 1
ATOM 662 O O . ALA A 1 85 ? 8.318 -7.562 -3.323 1.00 92.69 85 ALA A O 1
ATOM 663 N N . GLU A 1 86 ? 7.084 -5.696 -3.166 1.00 92.38 86 GLU A N 1
ATOM 664 C CA . GLU A 1 86 ? 8.036 -4.851 -3.900 1.00 92.38 86 GLU A CA 1
ATOM 665 C C . GLU A 1 86 ? 9.361 -4.687 -3.139 1.00 92.38 86 GLU A C 1
ATOM 667 O O . GLU A 1 86 ? 10.429 -4.654 -3.755 1.00 92.38 86 GLU A O 1
ATOM 672 N N . SER A 1 87 ? 9.342 -4.659 -1.800 1.00 91.75 87 SER A N 1
ATOM 673 C CA . SER A 1 87 ? 10.574 -4.617 -1.001 1.00 91.75 87 SER A CA 1
ATOM 674 C C . SER A 1 87 ? 11.437 -5.868 -1.208 1.00 91.75 87 SER A C 1
ATOM 676 O O . SER A 1 87 ? 12.657 -5.758 -1.370 1.00 91.75 87 SER A O 1
ATOM 678 N N . ARG A 1 88 ? 10.808 -7.049 -1.294 1.00 89.94 88 ARG A N 1
ATOM 679 C CA . ARG A 1 88 ? 11.479 -8.316 -1.601 1.00 89.94 88 ARG A CA 1
ATOM 680 C C . ARG A 1 88 ? 11.991 -8.339 -3.039 1.00 89.94 88 ARG A C 1
ATOM 682 O O . ARG A 1 88 ? 13.145 -8.706 -3.257 1.00 89.94 88 ARG A O 1
ATOM 689 N N . ALA A 1 89 ? 11.174 -7.909 -4.001 1.00 88.25 89 ALA A N 1
ATOM 690 C CA . ALA A 1 89 ? 11.568 -7.831 -5.408 1.00 88.25 89 ALA A CA 1
ATOM 691 C C . ALA A 1 89 ? 12.790 -6.918 -5.598 1.00 88.25 89 ALA A C 1
ATOM 693 O O . ALA A 1 89 ? 13.747 -7.283 -6.278 1.00 88.25 89 ALA A O 1
ATOM 694 N N . ARG A 1 90 ? 12.815 -5.764 -4.920 1.00 87.81 90 ARG A N 1
ATOM 695 C CA . ARG A 1 90 ? 13.951 -4.838 -4.946 1.00 87.81 90 ARG A CA 1
ATOM 696 C C . ARG A 1 90 ? 15.214 -5.435 -4.325 1.00 87.81 90 ARG A C 1
ATOM 698 O O . ARG A 1 90 ? 16.300 -5.202 -4.851 1.00 87.81 90 ARG A O 1
ATOM 705 N N . ARG A 1 91 ? 15.102 -6.178 -3.216 1.00 88.38 91 ARG A N 1
ATOM 706 C CA . ARG A 1 91 ? 16.248 -6.888 -2.615 1.00 88.38 91 ARG A CA 1
ATOM 707 C C . ARG A 1 91 ? 16.837 -7.888 -3.616 1.00 88.38 91 ARG A C 1
ATOM 709 O O . ARG A 1 91 ? 18.009 -7.760 -3.945 1.00 88.38 91 ARG A O 1
ATOM 716 N N . ALA A 1 92 ? 16.001 -8.737 -4.214 1.00 87.75 92 ALA A N 1
ATOM 717 C CA . ALA A 1 92 ? 16.436 -9.697 -5.230 1.00 87.75 92 ALA A CA 1
ATOM 718 C C . ALA A 1 92 ? 17.095 -9.027 -6.455 1.00 87.75 92 ALA A C 1
ATOM 720 O O . ALA A 1 92 ? 18.108 -9.503 -6.956 1.00 87.75 92 ALA A O 1
ATOM 721 N N . GLN A 1 93 ? 16.568 -7.887 -6.918 1.00 86.38 93 GLN A N 1
ATOM 722 C CA . GLN A 1 93 ? 17.175 -7.128 -8.019 1.00 86.38 93 GLN A CA 1
ATOM 723 C C . GLN A 1 93 ? 18.542 -6.537 -7.678 1.00 86.38 93 GLN A C 1
ATOM 725 O O . GLN A 1 93 ? 19.421 -6.496 -8.538 1.00 86.38 93 GLN A O 1
ATOM 730 N N . ARG A 1 94 ? 18.729 -6.051 -6.445 1.00 86.69 94 ARG A N 1
ATOM 731 C CA . ARG A 1 94 ? 20.046 -5.591 -5.992 1.00 86.69 94 ARG A CA 1
ATOM 732 C C . ARG A 1 94 ? 21.044 -6.737 -5.991 1.00 86.69 94 ARG A C 1
ATOM 734 O O . ARG A 1 94 ? 22.169 -6.518 -6.412 1.00 86.69 94 ARG A O 1
ATOM 741 N N . ASP A 1 95 ? 20.625 -7.919 -5.551 1.00 85.19 95 ASP A N 1
ATOM 742 C CA . ASP A 1 95 ? 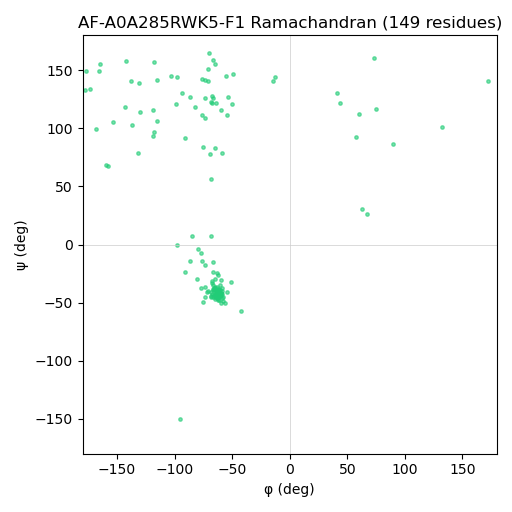21.498 -9.087 -5.458 1.00 85.19 95 ASP A CA 1
ATOM 743 C C . ASP A 1 95 ? 21.933 -9.546 -6.860 1.00 85.19 95 ASP A C 1
ATOM 745 O O . ASP A 1 95 ? 23.128 -9.690 -7.106 1.00 85.19 95 ASP A O 1
ATOM 749 N N . LEU A 1 96 ? 20.997 -9.620 -7.817 1.00 82.12 96 LEU A N 1
ATOM 750 C CA . LEU A 1 96 ? 21.288 -9.896 -9.233 1.00 82.12 96 LEU A CA 1
ATOM 751 C C . LEU A 1 96 ? 22.216 -8.849 -9.865 1.00 82.12 96 LEU A C 1
ATOM 753 O O . LEU A 1 96 ? 23.130 -9.190 -10.607 1.00 82.12 96 LEU A O 1
ATOM 757 N N . LYS A 1 97 ? 22.002 -7.560 -9.571 1.00 73.81 97 LYS A N 1
ATOM 758 C CA . LYS A 1 97 ? 22.857 -6.479 -10.089 1.00 73.81 97 LYS A CA 1
ATOM 759 C C . LYS A 1 97 ? 24.207 -6.386 -9.371 1.00 73.81 97 LYS A C 1
ATOM 761 O O . LYS A 1 97 ? 25.104 -5.705 -9.855 1.00 73.81 97 LYS A O 1
ATOM 766 N N . SER A 1 98 ? 24.349 -7.045 -8.224 1.00 66.31 98 SER A N 1
ATOM 767 C CA . SER A 1 98 ? 25.580 -7.055 -7.440 1.00 66.31 98 SER A CA 1
ATOM 768 C C . SER A 1 98 ? 26.591 -8.112 -7.879 1.00 66.31 98 SER A C 1
ATOM 770 O O . SER A 1 98 ? 27.597 -8.242 -7.183 1.00 66.31 98 SER A O 1
ATOM 772 N N . GLU A 1 99 ? 26.370 -8.828 -8.995 1.00 45.00 99 GLU A N 1
ATOM 773 C CA . GLU A 1 99 ? 27.404 -9.667 -9.614 1.00 45.00 99 GLU A CA 1
ATOM 774 C C . GLU A 1 99 ? 28.665 -8.835 -9.894 1.00 45.00 99 GLU A C 1
ATOM 776 O O . GLU A 1 99 ? 28.652 -7.961 -10.766 1.00 45.00 99 GLU A O 1
ATOM 781 N N . PRO A 1 100 ? 29.778 -9.079 -9.178 1.00 56.69 100 PRO A N 1
ATOM 782 C CA . PRO A 1 100 ? 31.055 -8.489 -9.508 1.00 56.69 100 PRO A CA 1
ATOM 783 C C . PRO A 1 100 ? 31.825 -9.467 -10.395 1.00 56.69 100 PRO A C 1
ATOM 785 O O . PRO A 1 100 ? 32.054 -10.623 -10.040 1.00 56.69 100 PRO A O 1
ATOM 788 N N . SER A 1 101 ? 32.340 -8.954 -11.503 1.00 54.41 101 SER A N 1
ATOM 789 C CA . SER A 1 101 ? 33.540 -9.449 -12.165 1.00 54.41 101 SER A CA 1
ATOM 790 C C . SER A 1 101 ? 34.740 -9.377 -11.207 1.00 54.41 101 SER A C 1
ATOM 792 O O . SER A 1 101 ? 35.504 -8.419 -11.253 1.00 54.41 101 SER A O 1
ATOM 794 N N . THR A 1 102 ? 34.862 -10.319 -10.272 1.00 54.94 102 THR A N 1
ATOM 795 C CA . THR A 1 102 ? 36.110 -10.837 -9.664 1.00 54.94 102 THR A CA 1
ATOM 796 C C . THR A 1 102 ? 35.758 -11.766 -8.499 1.00 54.94 102 THR A C 1
ATOM 798 O O . THR A 1 102 ? 34.833 -11.472 -7.734 1.00 54.94 102 THR A O 1
ATOM 801 N N . PRO A 1 103 ? 36.484 -12.888 -8.325 1.00 49.38 103 PRO A N 1
ATOM 802 C CA . PRO A 1 103 ? 36.233 -13.791 -7.218 1.00 49.38 103 PRO A CA 1
ATOM 803 C C . PRO A 1 103 ? 36.525 -13.050 -5.917 1.00 49.38 103 PRO A C 1
ATOM 805 O O . PRO A 1 103 ? 37.643 -12.590 -5.683 1.00 49.38 103 PRO A O 1
ATOM 808 N N . ARG A 1 104 ? 35.520 -12.953 -5.043 1.00 45.31 104 ARG A N 1
ATOM 809 C CA . ARG A 1 104 ? 35.748 -12.622 -3.637 1.00 45.31 104 ARG A CA 1
ATOM 810 C C . ARG A 1 104 ? 36.455 -13.811 -2.995 1.00 45.31 104 ARG A C 1
ATOM 812 O O . ARG A 1 104 ? 35.851 -14.605 -2.283 1.00 45.31 104 ARG A O 1
ATOM 819 N N . THR A 1 105 ? 37.755 -13.921 -3.248 1.00 52.62 105 THR A N 1
ATOM 820 C CA . THR A 1 105 ? 38.685 -14.531 -2.308 1.00 52.62 105 THR A CA 1
ATOM 821 C C . THR A 1 105 ? 38.692 -13.629 -1.079 1.00 52.62 105 THR A C 1
ATOM 823 O O . THR A 1 105 ? 39.517 -12.737 -0.936 1.00 52.62 105 THR A O 1
ATOM 826 N N . SER A 1 106 ? 37.722 -13.823 -0.195 1.00 55.03 106 SER A N 1
ATOM 827 C CA . SER A 1 106 ? 37.815 -13.380 1.189 1.00 55.03 106 SER A CA 1
ATOM 828 C C . SER A 1 106 ? 37.397 -14.547 2.070 1.00 55.03 106 SER A C 1
ATOM 830 O O . SER A 1 106 ? 36.266 -14.642 2.533 1.00 55.03 106 SER A O 1
ATOM 832 N N . ALA A 1 107 ? 38.375 -15.440 2.209 1.00 53.31 107 ALA A N 1
ATOM 833 C CA . ALA A 1 107 ? 38.671 -16.222 3.395 1.00 53.31 107 ALA A CA 1
ATOM 834 C C . ALA A 1 107 ? 37.553 -17.123 3.946 1.00 53.31 107 ALA A C 1
ATOM 836 O O . ALA A 1 107 ? 36.848 -16.787 4.894 1.00 53.31 107 ALA A O 1
ATOM 837 N N . CYS A 1 108 ? 37.573 -18.378 3.494 1.00 45.75 108 CYS A N 1
ATOM 838 C CA . CYS A 1 108 ? 37.656 -19.459 4.474 1.00 45.75 108 CYS A CA 1
ATOM 839 C C . CYS A 1 108 ? 38.873 -19.186 5.381 1.00 45.75 108 CYS A C 1
ATOM 841 O O . CYS A 1 108 ? 39.972 -19.021 4.842 1.00 45.75 108 CYS A O 1
ATOM 843 N N . PRO A 1 109 ? 38.753 -19.160 6.720 1.00 51.38 109 PRO A N 1
ATOM 844 C CA . PRO A 1 109 ? 39.926 -19.258 7.569 1.00 51.38 109 PRO A CA 1
ATOM 845 C C . PRO A 1 109 ? 40.383 -20.720 7.540 1.00 51.38 109 PRO A C 1
ATOM 847 O O . PRO A 1 109 ? 40.009 -21.534 8.379 1.00 51.38 109 PRO A O 1
ATOM 850 N N . ALA A 1 110 ? 41.158 -21.072 6.517 1.00 53.28 110 ALA A N 1
ATOM 851 C CA . ALA A 1 110 ? 41.924 -22.305 6.483 1.00 53.28 110 ALA A CA 1
ATOM 852 C C . ALA A 1 110 ? 43.319 -22.032 7.067 1.00 53.28 110 ALA A C 1
ATOM 854 O O . ALA A 1 110 ? 44.225 -21.626 6.349 1.00 53.28 110 ALA A O 1
ATOM 855 N N . LEU A 1 111 ? 43.450 -22.243 8.379 1.00 50.75 111 LEU A N 1
ATOM 856 C CA . LEU A 1 111 ? 44.683 -22.578 9.112 1.00 50.75 111 LEU A CA 1
ATOM 857 C C . LEU A 1 111 ? 44.223 -23.252 10.440 1.00 50.75 111 LEU A C 1
ATOM 859 O O . LEU A 1 111 ? 44.025 -22.566 11.433 1.00 50.75 111 LEU A O 1
ATOM 863 N N . ALA A 1 112 ? 43.621 -24.455 10.386 1.00 48.66 112 ALA A N 1
ATOM 864 C CA . ALA A 1 112 ? 44.213 -25.794 10.643 1.00 48.66 112 ALA A CA 1
ATOM 865 C C . ALA A 1 112 ? 44.497 -26.105 12.143 1.00 48.66 112 ALA A C 1
ATOM 867 O O . ALA A 1 112 ? 44.709 -25.171 12.905 1.00 48.66 112 ALA A O 1
ATOM 868 N N . PRO A 1 113 ? 44.653 -27.372 12.604 1.00 53.62 113 PRO A N 1
ATOM 869 C CA . PRO A 1 113 ? 44.015 -28.647 12.239 1.00 53.62 113 PRO A CA 1
ATOM 870 C C . PRO A 1 113 ? 43.504 -29.430 13.487 1.00 53.62 113 PRO A C 1
ATOM 872 O O . PRO A 1 113 ? 44.214 -29.571 14.475 1.00 53.62 113 PRO A O 1
ATOM 875 N N . SER A 1 114 ? 42.318 -30.044 13.443 1.00 56.75 114 SER A N 1
ATOM 876 C CA . SER A 1 114 ? 42.032 -31.241 14.266 1.00 56.75 114 SER A CA 1
ATOM 877 C C . SER A 1 114 ? 40.862 -32.019 13.673 1.00 56.75 114 SER A C 1
ATOM 879 O O . SER A 1 114 ? 39.755 -32.075 14.202 1.00 56.75 114 SER A O 1
ATOM 881 N N . CYS A 1 115 ? 41.110 -32.609 12.508 1.00 41.66 115 CYS A N 1
ATOM 882 C CA . CYS A 1 115 ? 40.383 -33.809 12.132 1.00 41.66 115 CYS A CA 1
ATOM 883 C C . CYS A 1 115 ? 40.952 -34.942 12.989 1.00 41.66 115 CYS A C 1
ATOM 885 O O . CYS A 1 115 ? 42.082 -35.370 12.757 1.00 41.66 115 CYS A O 1
ATOM 887 N N . ARG A 1 116 ? 40.182 -35.441 13.959 1.00 44.16 116 ARG A N 1
ATOM 888 C CA . ARG A 1 116 ? 40.428 -36.770 14.521 1.00 44.16 116 ARG A CA 1
ATOM 889 C C . ARG A 1 116 ? 39.210 -37.643 14.274 1.00 44.16 116 ARG A C 1
ATOM 891 O O . ARG A 1 116 ? 38.249 -37.642 15.031 1.00 44.16 116 ARG A O 1
ATOM 898 N N . ALA A 1 117 ? 39.285 -38.369 13.165 1.00 48.59 117 ALA A N 1
ATOM 899 C CA . ALA A 1 117 ? 38.475 -39.544 12.917 1.00 48.59 117 ALA A CA 1
ATOM 900 C C . ALA A 1 117 ? 38.872 -40.645 13.910 1.00 48.59 117 ALA A C 1
ATOM 902 O O . ALA A 1 117 ? 40.049 -40.983 14.018 1.00 48.59 117 ALA A O 1
ATOM 903 N N . SER A 1 118 ? 37.897 -41.174 14.641 1.00 47.84 118 SER A N 1
ATOM 904 C CA . SER A 1 118 ? 37.871 -42.482 15.316 1.00 47.84 118 SER A CA 1
ATOM 905 C C . SER A 1 118 ? 36.484 -42.580 15.953 1.00 47.84 118 SER A C 1
ATOM 907 O O . SER A 1 118 ? 36.070 -41.631 16.602 1.00 47.84 118 SER A O 1
ATOM 909 N N . ALA A 1 119 ? 35.688 -43.630 15.881 1.00 43.56 119 ALA A N 1
ATOM 910 C CA . ALA A 1 119 ? 35.608 -44.845 15.092 1.00 43.56 119 ALA A CA 1
ATOM 911 C C . ALA A 1 119 ? 34.177 -45.359 15.376 1.00 43.56 119 ALA A C 1
ATOM 913 O O . ALA A 1 119 ? 33.650 -45.118 16.464 1.00 43.56 119 ALA A O 1
ATOM 914 N N . LEU A 1 120 ? 33.538 -46.044 14.429 1.00 51.94 120 LEU A N 1
ATOM 915 C CA . LEU A 1 120 ? 32.368 -46.876 14.744 1.00 51.94 120 LEU A CA 1
ATOM 916 C C . LEU A 1 120 ? 32.814 -48.037 15.663 1.00 51.94 120 LEU A C 1
ATOM 918 O O . LEU A 1 120 ? 33.986 -48.422 15.616 1.00 51.94 120 LEU A O 1
ATOM 922 N N . PRO A 1 121 ? 31.903 -48.609 16.470 1.00 48.78 121 PRO A N 1
ATOM 923 C CA . PRO A 1 121 ? 31.260 -49.818 15.961 1.00 48.78 121 PRO A CA 1
ATOM 924 C C . PRO A 1 121 ? 29.740 -49.918 16.218 1.00 48.78 121 PRO A C 1
ATOM 926 O O . PRO A 1 121 ? 29.222 -49.568 17.274 1.00 48.78 121 PRO A O 1
ATOM 929 N N . ASN A 1 122 ? 29.052 -50.428 15.193 1.00 51.06 122 ASN A N 1
ATOM 930 C CA . ASN A 1 122 ? 28.007 -51.467 15.203 1.00 51.06 122 ASN A CA 1
ATOM 931 C C . ASN A 1 122 ? 27.891 -52.259 16.535 1.00 51.06 122 ASN A C 1
ATOM 933 O O . ASN A 1 122 ? 28.898 -52.584 17.148 1.00 51.06 122 ASN A O 1
ATOM 937 N N . THR A 1 123 ? 26.727 -52.689 17.042 1.00 48.34 123 THR A N 1
ATOM 938 C CA . THR A 1 123 ? 25.673 -53.498 16.397 1.00 48.34 123 THR A CA 1
ATOM 939 C C . THR A 1 123 ? 24.488 -53.679 17.377 1.00 48.34 123 THR A C 1
ATOM 941 O O . THR A 1 123 ? 24.715 -53.754 18.578 1.00 48.34 123 THR A O 1
ATOM 944 N N . SER A 1 124 ? 23.267 -53.804 16.834 1.00 47.59 124 SER A N 1
ATOM 945 C CA . SER A 1 124 ? 22.124 -54.656 17.257 1.00 47.59 124 SER A CA 1
ATOM 946 C C . SER A 1 124 ? 21.694 -54.802 18.733 1.00 47.59 124 SER A C 1
ATOM 948 O O . SER A 1 124 ? 22.404 -55.415 19.523 1.00 47.59 124 SER A O 1
ATOM 950 N N . ALA A 1 125 ? 20.432 -54.450 19.014 1.00 40.75 125 ALA A N 1
ATOM 951 C CA . ALA A 1 125 ? 19.519 -55.126 19.959 1.00 40.75 125 ALA A CA 1
ATOM 952 C C . ALA A 1 125 ? 18.095 -54.550 19.737 1.00 40.75 125 ALA A C 1
ATOM 954 O O . ALA A 1 125 ? 17.897 -53.354 19.918 1.00 40.75 125 ALA A O 1
ATOM 955 N N . THR A 1 126 ? 17.217 -55.245 19.000 1.00 44.47 126 THR A N 1
ATOM 956 C CA . THR A 1 126 ? 16.116 -56.116 19.493 1.00 44.47 126 THR A CA 1
ATOM 957 C C . THR A 1 126 ? 14.904 -55.361 20.054 1.00 44.47 126 THR A C 1
ATOM 959 O O . THR A 1 126 ? 15.035 -54.673 21.057 1.00 44.47 126 THR A O 1
ATOM 962 N N . GLU A 1 127 ? 13.767 -55.554 19.363 1.00 39.09 127 GLU A N 1
ATOM 963 C CA . GLU A 1 127 ? 12.371 -55.711 19.837 1.00 39.09 127 GLU A CA 1
ATOM 964 C C . GLU A 1 127 ? 11.893 -54.803 20.990 1.00 39.09 127 GLU A C 1
ATOM 966 O O . GLU A 1 127 ? 12.449 -54.772 22.079 1.00 39.09 127 GLU A O 1
ATOM 971 N N . SER A 1 128 ? 10.750 -54.129 20.896 1.00 43.81 128 SER A N 1
ATOM 972 C CA . SER A 1 128 ? 9.438 -54.785 20.849 1.00 43.81 128 SER A CA 1
ATOM 973 C C . SER A 1 128 ? 8.350 -53.735 20.573 1.00 43.81 128 SER A C 1
ATOM 975 O O . SER A 1 128 ? 8.330 -52.695 21.232 1.00 43.81 128 SER A O 1
ATOM 977 N N . GLU A 1 129 ? 7.425 -54.015 19.650 1.00 49.72 129 GLU A N 1
ATOM 978 C CA . GLU A 1 129 ? 6.046 -53.511 19.773 1.00 49.72 129 GLU A CA 1
ATOM 979 C C . GLU A 1 129 ? 5.379 -54.192 20.991 1.00 49.72 129 GLU A C 1
ATOM 981 O O . GLU A 1 129 ? 5.850 -55.247 21.430 1.00 49.72 129 GLU A O 1
ATOM 986 N N . PRO A 1 130 ? 4.307 -53.622 21.567 1.00 51.06 130 PRO A N 1
ATOM 987 C CA . PRO A 1 130 ? 2.991 -53.964 21.028 1.00 51.06 130 PRO A CA 1
ATOM 988 C C . PRO A 1 130 ? 1.977 -52.811 20.987 1.00 51.06 130 PRO A C 1
ATOM 990 O O . PRO A 1 130 ? 2.062 -51.818 21.710 1.00 51.06 130 PRO A O 1
ATOM 993 N N . GLU A 1 131 ? 1.011 -53.035 20.097 1.00 50.31 131 GLU A N 1
ATOM 994 C CA . GLU A 1 131 ? -0.386 -52.599 20.089 1.00 50.31 131 GLU A CA 1
ATOM 995 C C . GLU A 1 131 ? -0.960 -52.040 21.40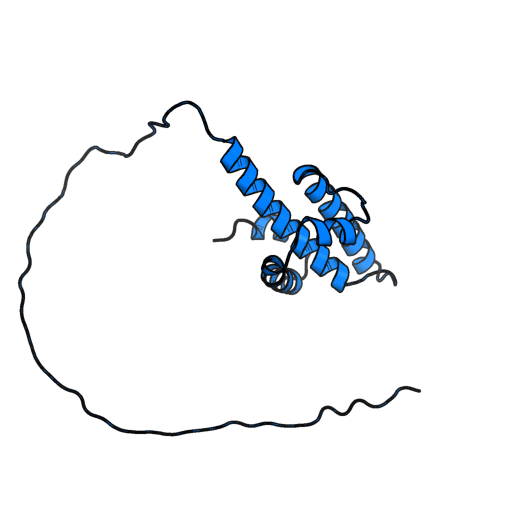5 1.00 50.31 131 GLU A C 1
ATOM 997 O O . GLU A 1 131 ? -0.800 -52.647 22.458 1.00 50.31 131 GLU A O 1
ATOM 1002 N N . ASP A 1 132 ? -1.777 -50.984 21.319 1.00 44.22 132 ASP A N 1
ATOM 1003 C CA . ASP A 1 132 ? -3.218 -51.120 21.599 1.00 44.22 132 ASP A CA 1
ATOM 1004 C C . ASP A 1 132 ? -4.005 -49.899 21.078 1.00 44.22 132 ASP A C 1
ATOM 1006 O O . ASP A 1 132 ? -3.470 -48.809 20.879 1.00 44.22 132 ASP A O 1
ATOM 1010 N N . ALA A 1 133 ? -5.285 -50.115 20.803 1.00 52.47 133 ALA A N 1
ATOM 1011 C CA . ALA A 1 133 ? -6.112 -49.385 19.851 1.00 52.47 133 ALA A CA 1
ATOM 1012 C C . ALA A 1 133 ? -6.953 -48.217 20.479 1.00 52.47 133 ALA A C 1
ATOM 1014 O O . ALA A 1 133 ? -6.475 -47.522 21.372 1.00 52.47 133 ALA A O 1
ATOM 1015 N N . PRO A 1 134 ? -8.152 -47.837 19.974 1.00 61.44 134 PRO A N 1
ATOM 1016 C CA . PRO A 1 134 ? -8.404 -46.502 19.416 1.00 61.44 134 PRO A CA 1
ATOM 1017 C C . PRO A 1 134 ? -9.475 -45.698 20.175 1.00 61.44 134 PRO A C 1
ATOM 1019 O O . PRO A 1 134 ? -10.404 -46.296 20.709 1.00 61.44 134 PRO A O 1
ATOM 1022 N N . ARG A 1 135 ? -9.495 -44.353 20.096 1.00 49.66 135 ARG A N 1
ATOM 1023 C CA . ARG A 1 135 ? -10.747 -43.584 20.299 1.00 49.66 135 ARG A CA 1
ATOM 1024 C C . ARG A 1 135 ? -10.869 -42.367 19.385 1.00 49.66 135 ARG A C 1
ATOM 1026 O O . ARG A 1 135 ? -10.075 -41.434 19.423 1.00 49.66 135 ARG A O 1
ATOM 1033 N N . ARG A 1 136 ? -11.920 -42.436 18.565 1.00 51.28 136 ARG A N 1
ATOM 1034 C CA . ARG A 1 136 ? -12.621 -41.318 17.931 1.00 51.28 136 ARG A CA 1
ATOM 1035 C C . ARG A 1 136 ? -12.950 -40.266 18.990 1.00 51.28 136 ARG A C 1
ATOM 1037 O O . ARG A 1 136 ? -13.317 -40.658 20.086 1.00 51.28 136 ARG A O 1
ATOM 1044 N N . ASP A 1 137 ? -12.933 -38.996 18.605 1.00 50.06 137 ASP A N 1
ATOM 1045 C CA . ASP A 1 137 ? -14.070 -38.122 18.885 1.00 50.06 137 ASP A CA 1
ATOM 1046 C C . ASP A 1 137 ? -14.137 -36.989 17.859 1.00 50.06 137 ASP A C 1
ATOM 1048 O O . ASP A 1 137 ? -13.356 -36.041 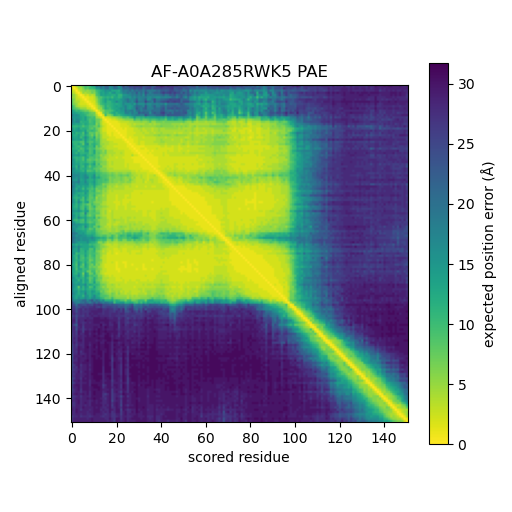17.820 1.00 50.06 137 ASP A O 1
ATOM 1052 N N . THR A 1 138 ? -15.112 -37.155 16.975 1.00 55.50 138 THR A N 1
ATOM 1053 C CA . THR A 1 138 ? -15.840 -36.098 16.288 1.00 55.50 138 THR A CA 1
ATOM 1054 C C . THR A 1 138 ? -16.342 -35.052 17.283 1.00 55.50 138 THR A C 1
ATOM 1056 O O . THR A 1 138 ? -17.175 -35.351 18.131 1.00 55.50 138 THR A O 1
ATOM 1059 N N . PHE A 1 139 ? -15.924 -33.806 17.099 1.00 47.31 139 PHE A N 1
ATOM 1060 C CA . PHE A 1 139 ? -16.636 -32.613 17.559 1.00 47.31 139 PHE A CA 1
ATOM 1061 C C . PHE A 1 139 ? -16.700 -31.712 16.320 1.00 47.31 139 PHE A C 1
ATOM 1063 O O . PHE A 1 139 ? -15.668 -31.370 15.757 1.00 47.31 139 PHE A O 1
ATOM 1070 N N . GLY A 1 140 ? -17.834 -31.391 15.713 1.00 44.75 140 GLY A N 1
ATOM 1071 C CA . GLY A 1 140 ? -19.164 -31.180 16.258 1.00 44.75 140 GLY A CA 1
ATOM 1072 C C . GLY A 1 140 ? -19.625 -29.868 15.629 1.00 44.75 140 GLY A C 1
ATOM 1073 O O . GLY A 1 140 ? -19.140 -28.803 15.996 1.00 44.75 140 GLY A O 1
ATOM 1074 N N . ILE A 1 141 ? -20.473 -29.960 14.605 1.00 49.53 141 ILE A N 1
ATOM 1075 C CA . ILE A 1 141 ? -21.112 -28.816 13.949 1.00 49.53 141 ILE A CA 1
ATOM 1076 C C . ILE A 1 141 ? -22.100 -28.181 14.940 1.00 49.53 141 ILE A C 1
ATOM 1078 O O . ILE A 1 141 ? -22.989 -28.865 15.436 1.00 49.53 141 ILE A O 1
ATOM 1082 N N . ALA A 1 142 ? -21.988 -26.872 15.152 1.00 50.81 142 ALA A N 1
ATOM 1083 C CA . ALA A 1 142 ? -23.076 -25.991 15.584 1.00 50.81 142 ALA A CA 1
ATOM 1084 C C . ALA A 1 142 ? -22.947 -24.722 14.717 1.00 50.81 142 ALA A C 1
ATOM 1086 O O . ALA A 1 142 ? -21.917 -24.058 14.747 1.00 50.81 142 ALA A O 1
ATOM 1087 N N . ALA A 1 143 ? -23.772 -24.524 13.688 1.00 49.31 143 ALA A N 1
ATOM 1088 C CA . ALA A 1 143 ? -25.158 -24.057 13.747 1.00 49.31 143 ALA A CA 1
ATOM 1089 C C . ALA A 1 143 ? -25.295 -22.660 14.387 1.00 49.31 143 ALA A C 1
ATOM 1091 O O . ALA A 1 143 ? -25.127 -22.505 15.589 1.00 49.31 143 ALA A O 1
ATOM 1092 N N . GLY A 1 144 ? -25.678 -21.685 13.552 1.00 49.38 144 GLY A N 1
ATOM 1093 C CA . GLY A 1 144 ? -26.557 -20.579 13.940 1.00 49.38 144 GLY A CA 1
ATOM 1094 C C . GLY A 1 144 ? -25.905 -19.313 14.494 1.00 49.38 144 GLY A C 1
ATOM 1095 O O . GLY A 1 144 ? -25.893 -19.106 15.700 1.00 49.38 144 GLY A O 1
ATOM 1096 N N . VAL A 1 145 ? -25.505 -18.392 13.611 1.00 55.25 145 VAL A N 1
ATOM 1097 C CA . VAL A 1 145 ? -25.610 -16.957 13.926 1.00 55.25 145 VAL A CA 1
ATOM 1098 C C . VAL A 1 145 ? -26.549 -16.343 12.898 1.00 55.25 145 VAL A C 1
ATOM 1100 O O . VAL A 1 145 ? -26.182 -16.075 11.757 1.00 55.25 145 VAL A O 1
ATOM 1103 N N . GLU A 1 146 ? -27.800 -16.233 13.319 1.00 49.34 146 GLU A N 1
ATOM 1104 C CA . GLU A 1 146 ? -28.897 -15.583 12.619 1.00 49.34 146 GLU A CA 1
ATOM 1105 C C . GLU A 1 146 ? -28.693 -14.063 12.691 1.00 49.34 146 GLU A C 1
ATOM 1107 O O . GLU A 1 146 ? -28.467 -13.497 13.762 1.00 49.34 146 GLU A O 1
ATOM 1112 N N . PHE A 1 147 ? -28.694 -13.416 11.528 1.00 60.03 147 PHE A N 1
ATOM 1113 C CA . PHE A 1 147 ? -28.480 -11.980 11.358 1.00 60.03 147 PHE A CA 1
ATOM 1114 C C . PHE A 1 147 ? -29.857 -11.306 11.209 1.00 60.03 147 PHE A C 1
ATOM 1116 O O . PHE A 1 147 ? -30.582 -11.668 10.279 1.00 60.03 147 PHE A O 1
ATOM 1123 N N . PRO A 1 148 ? -30.258 -10.349 12.066 1.00 73.94 148 PRO A N 1
ATOM 1124 C CA . PRO A 1 148 ? -31.518 -9.636 11.875 1.00 73.94 148 PRO A CA 1
ATOM 1125 C C . PRO A 1 148 ? -31.399 -8.585 10.750 1.00 73.94 148 PRO A C 1
ATOM 1127 O O . PRO A 1 148 ? -30.358 -7.928 10.642 1.00 73.94 148 PRO A O 1
ATOM 1130 N N . PRO A 1 149 ? -32.438 -8.384 9.914 1.00 65.06 149 PRO A N 1
ATOM 1131 C CA . PRO A 1 149 ? -32.467 -7.296 8.942 1.00 65.06 149 PRO A CA 1
ATOM 1132 C C . PRO A 1 149 ? -32.709 -5.944 9.629 1.00 65.06 149 PRO A C 1
ATOM 1134 O O . PRO A 1 149 ? -33.484 -5.838 10.579 1.00 65.06 149 PRO A O 1
ATOM 1137 N N . GLY A 1 150 ? -32.018 -4.920 9.128 1.00 64.94 150 GLY A N 1
ATOM 1138 C CA . GLY A 1 150 ? -32.096 -3.546 9.611 1.00 64.94 150 GLY A CA 1
ATOM 1139 C C . GLY A 1 150 ? -33.412 -2.844 9.274 1.00 64.94 150 GLY A C 1
ATOM 1140 O O . GLY A 1 150 ? -34.050 -3.129 8.260 1.00 64.94 150 GLY A O 1
ATOM 1141 N N . THR A 1 151 ? -33.770 -1.907 10.147 1.00 61.97 151 THR A N 1
ATOM 1142 C CA . THR A 1 151 ? -34.671 -0.772 9.887 1.00 61.97 151 THR A CA 1
ATOM 1143 C C . THR A 1 151 ? -33.881 0.441 9.441 1.00 61.97 151 THR A C 1
ATOM 1145 O O . THR A 1 151 ? -32.807 0.670 10.047 1.00 61.97 151 THR A O 1
#